Protein AF-M1G3X1-F1 (afdb_monomer)

InterPro domains:
  IPR052611 Plant receptor-like kinase with LysM domain-containing protein [PTHR45927] (2-168)
  IPR059143 NFP, second LysM domain [PF23457] (1-56)
  IPR059144 NFP, third LysM domain [PF23462] (71-117)

Secondary structure (DSSP, 8-state):
-EEEEEEEE--TT--HHHIIIIISTTSS-HHHHHHH-TTS-SS-PPTT-EEEEEEEE-PPPHHHHHTT--EEEEEEPPTT--HHHHHHHHT--HHHHHHHTTT--TT-TTSEEEEEESS-----PPP------SHHHHHHHHHHHHHHHHHHHHHHHHHHHHHHHHHHHHTT--

Nearest PDB structures (foldseek):
  7au7-assembly1_A  TM=9.487E-01  e=1.682E-21  Medicago truncatula
  7bax-assembly1_A  TM=9.097E-01  e=4.966E-14  Lotus japonicus
  5jce-assembly1_A  TM=8.285E-01  e=4.420E-06  Oryza sativa Japonica Group
  5jcd-assembly2_B  TM=7.886E-01  e=1.466E-06  Oryza sativa Japonica Group
  5jcd-assembly3_C  TM=8.138E-01  e=2.550E-05  Oryza sativa Japonica Group

Radius of gyration: 30.66 Å; Cα contacts (8 Å, |Δi|>4): 204; chains: 1; bounding box: 54×65×92 Å

pLDDT: mean 88.18, std 13.15, range [37.81, 97.56]

Foldseek 3Di:
DDWDFDKDFDDPQDFLQCCCCPVVVLLDHSVVQCVQCVPADRGDHDGRDIGTDTRDADADDPVLVVVLQGGWDWDQDAPPDDLVVVCVVFVADSVVQCVQQVVDDPPRHSHIGITGDNDGDPDPDDPPPDPPPDPVVVVVVVVVVVVVVVVVVVVVVVVVVVVVVVVVVVVVVD

Solvent-accessible surface area (backbone atoms only — not comparable to full-atom values): 10099 Å² total; per-residue (Å²): 127,49,64,50,96,39,76,46,64,37,50,93,91,47,28,39,56,57,41,16,56,65,79,46,57,26,54,36,46,44,67,56,36,42,68,65,34,72,92,55,55,60,69,69,57,62,70,64,44,77,42,52,46,63,41,61,44,53,79,58,49,75,71,40,43,76,73,49,28,67,41,43,46,72,42,56,37,50,91,87,64,45,65,69,60,54,20,61,76,52,69,27,52,56,68,58,30,34,62,71,43,74,69,63,66,92,83,28,61,66,32,63,44,51,45,44,17,64,57,85,70,89,72,88,67,77,76,84,68,71,80,78,70,71,55,71,62,50,55,53,53,52,51,52,55,55,52,52,54,53,52,52,53,53,52,52,50,50,52,50,50,53,48,54,52,52,51,54,52,55,69,70,76,112

Mean predicted aligned error: 12.81 Å

Sequence (174 aa):
HSFANITYSIKQGDNFFILSITSYQNLTNYLEFKNFNPNLSPTLLPLDTKVSVPLFCKCPSKNQLNKGIKYLITYVWQDNDNVTLVSSKFGASQVEMLAENNHNFTASTNRSVLIPVTSLPKLDQPSSNGRKSSSQNLALIIGISLGSAFFILVLTLSLVYVYCLKMKRLNRST

Structure (mmCIF, N/CA/C/O backbone):
data_AF-M1G3X1-F1
#
_entry.id   AF-M1G3X1-F1
#
loop_
_atom_site.group_PDB
_atom_site.id
_atom_site.type_symbol
_atom_site.label_atom_id
_atom_site.label_alt_id
_atom_site.label_comp_id
_atom_site.label_asym_id
_atom_site.label_entity_id
_atom_site.label_seq_id
_atom_site.pdbx_PDB_ins_code
_atom_site.Cartn_x
_atom_site.Cartn_y
_atom_site.Cartn_z
_atom_site.occupancy
_atom_site.B_iso_or_equiv
_atom_site.auth_seq_id
_atom_site.auth_comp_id
_atom_site.auth_asym_id
_atom_site.auth_atom_id
_atom_site.pdbx_PDB_model_num
ATOM 1 N N . HIS A 1 1 ? 1.642 11.946 -10.435 1.00 69.31 1 HIS A N 1
ATOM 2 C CA . HIS A 1 1 ? 1.011 10.850 -9.673 1.00 69.31 1 HIS A CA 1
ATOM 3 C C . HIS A 1 1 ? -0.493 11.001 -9.782 1.00 69.31 1 HIS A C 1
ATOM 5 O O . HIS A 1 1 ? -0.958 12.128 -9.904 1.00 69.31 1 HIS A O 1
ATOM 11 N N . SER A 1 2 ? -1.219 9.890 -9.797 1.00 87.75 2 SER A N 1
ATOM 12 C CA . SER A 1 2 ? -2.684 9.860 -9.821 1.00 87.75 2 SER A CA 1
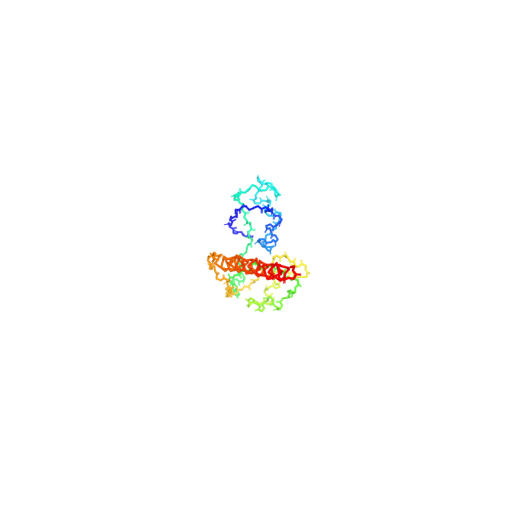ATOM 13 C C . SER A 1 2 ? -3.183 9.230 -8.521 1.00 87.75 2 SER A C 1
ATOM 15 O O . SER A 1 2 ? -2.391 8.667 -7.762 1.00 87.75 2 SER A O 1
ATOM 17 N N . PHE A 1 3 ? -4.478 9.328 -8.242 1.00 90.75 3 PHE A N 1
ATOM 18 C CA . PHE A 1 3 ? -5.089 8.682 -7.083 1.00 90.75 3 PHE A CA 1
ATOM 19 C C . PHE A 1 3 ? -6.444 8.079 -7.457 1.00 90.75 3 PHE A C 1
ATOM 21 O O . PHE A 1 3 ? -7.094 8.528 -8.402 1.00 90.75 3 PHE A O 1
ATOM 28 N N . ALA A 1 4 ? -6.862 7.055 -6.718 1.00 89.62 4 ALA A N 1
ATOM 29 C CA . ALA A 1 4 ? -8.194 6.478 -6.839 1.00 89.62 4 ALA A CA 1
ATOM 30 C C . ALA A 1 4 ? -9.203 7.263 -5.987 1.00 89.62 4 ALA A C 1
ATOM 32 O O . ALA A 1 4 ? -8.926 7.582 -4.832 1.00 89.62 4 ALA A O 1
ATOM 33 N N . ASN A 1 5 ? -10.386 7.542 -6.540 1.00 85.00 5 ASN A N 1
ATOM 34 C CA . ASN A 1 5 ? -11.482 8.161 -5.795 1.00 85.00 5 ASN A CA 1
ATOM 35 C C . ASN A 1 5 ? -12.236 7.089 -4.995 1.00 85.00 5 ASN A C 1
ATOM 37 O O . ASN A 1 5 ? -13.157 6.453 -5.507 1.00 85.00 5 ASN A O 1
ATOM 41 N N . ILE A 1 6 ? -11.792 6.850 -3.762 1.00 92.12 6 ILE A N 1
ATOM 42 C CA . ILE A 1 6 ? -12.377 5.864 -2.852 1.00 92.12 6 ILE A CA 1
ATOM 43 C C . ILE A 1 6 ? -12.997 6.607 -1.680 1.00 92.12 6 ILE A C 1
ATOM 45 O O . ILE A 1 6 ? -12.356 7.454 -1.066 1.00 92.12 6 ILE A O 1
ATOM 49 N N . THR A 1 7 ? -14.237 6.268 -1.342 1.00 95.44 7 THR A N 1
ATOM 50 C CA . THR A 1 7 ? -14.914 6.820 -0.167 1.00 95.44 7 THR A CA 1
ATOM 51 C C . THR A 1 7 ? -15.050 5.765 0.916 1.00 95.44 7 THR A C 1
ATOM 53 O O . THR A 1 7 ? -15.422 4.628 0.623 1.00 95.44 7 THR A O 1
ATOM 56 N N . TYR A 1 8 ? -14.834 6.158 2.164 1.00 96.50 8 TYR A N 1
ATOM 57 C CA . TYR A 1 8 ? -15.021 5.318 3.341 1.00 96.50 8 TYR A CA 1
ATOM 58 C C . TYR A 1 8 ? -16.011 5.973 4.302 1.00 96.50 8 TYR A C 1
ATOM 60 O O . TYR A 1 8 ? -16.020 7.193 4.436 1.00 96.50 8 TYR A O 1
ATOM 68 N N . SER A 1 9 ? -16.856 5.173 4.949 1.00 97.50 9 SER A N 1
ATOM 69 C CA . SER A 1 9 ? -17.829 5.657 5.932 1.00 97.50 9 SER A CA 1
ATOM 70 C C . SER A 1 9 ? -17.296 5.399 7.338 1.00 97.50 9 SER A C 1
ATOM 72 O O . SER A 1 9 ? -16.974 4.257 7.674 1.00 97.50 9 SER A O 1
ATOM 74 N N . ILE A 1 10 ? -17.152 6.474 8.113 1.00 97.19 10 ILE A N 1
ATOM 75 C CA . ILE A 1 10 ? -16.523 6.472 9.437 1.00 97.19 10 ILE A CA 1
ATOM 76 C C . ILE A 1 10 ? -17.274 5.581 10.422 1.00 97.19 10 ILE A C 1
ATOM 78 O O . ILE A 1 10 ? -18.493 5.673 10.567 1.00 97.19 10 ILE A O 1
ATOM 82 N N . LYS A 1 11 ? -16.516 4.762 11.152 1.00 96.75 11 LYS A N 1
ATOM 83 C CA . LYS A 1 11 ? -17.003 3.901 12.228 1.00 96.75 11 LYS A CA 1
ATOM 84 C C . LYS A 1 11 ? -16.518 4.396 13.583 1.00 96.75 11 LYS A C 1
ATOM 86 O O . LYS A 1 11 ? -15.637 5.245 13.703 1.00 96.75 11 LYS A O 1
ATOM 91 N N . GLN A 1 12 ? -17.105 3.835 14.633 1.00 95.31 12 GLN A N 1
ATOM 92 C CA . GLN A 1 12 ? -16.730 4.163 15.999 1.00 95.31 12 GLN A CA 1
ATOM 93 C C . GLN A 1 12 ? -15.258 3.823 16.260 1.00 95.31 12 GLN A C 1
ATOM 95 O O . GLN A 1 12 ? -14.827 2.698 16.026 1.00 95.31 12 GLN A O 1
ATOM 100 N N . GLY A 1 13 ? -14.514 4.802 16.779 1.00 92.56 13 GLY A N 1
ATOM 101 C CA . GLY A 1 13 ? -13.086 4.670 17.072 1.00 92.56 13 GLY A CA 1
ATOM 102 C C . GLY A 1 13 ? -12.162 4.999 15.897 1.00 92.56 13 GLY A C 1
ATOM 103 O O . GLY A 1 13 ? -10.947 5.034 16.092 1.00 92.56 13 GLY A O 1
ATOM 104 N N . ASP A 1 14 ? -12.702 5.289 14.710 1.00 96.81 14 ASP A N 1
ATOM 105 C CA . ASP A 1 14 ? -11.885 5.692 13.570 1.00 96.81 14 ASP A CA 1
ATOM 106 C C . ASP A 1 14 ? -11.298 7.096 13.769 1.00 96.81 14 ASP A C 1
ATOM 108 O O . ASP A 1 14 ? -11.949 8.035 14.226 1.00 96.81 14 ASP A O 1
ATOM 112 N N . ASN A 1 15 ? -10.046 7.245 13.350 1.00 96.50 15 ASN A N 1
ATOM 113 C CA . ASN A 1 15 ? -9.398 8.526 13.100 1.00 96.50 15 ASN A CA 1
ATOM 114 C C . ASN A 1 15 ? -8.450 8.371 11.905 1.00 96.50 15 ASN A C 1
ATOM 116 O O . ASN A 1 15 ? -8.117 7.250 11.513 1.00 96.50 15 ASN A O 1
ATOM 120 N N . PHE A 1 16 ? -7.993 9.476 11.315 1.00 96.62 16 PHE A N 1
ATOM 121 C CA . PHE A 1 16 ? -7.171 9.418 10.098 1.00 96.62 16 PHE A CA 1
ATOM 122 C C . PHE A 1 16 ? -5.860 8.648 10.280 1.00 96.62 16 PHE A C 1
ATOM 124 O O . PHE A 1 16 ? -5.404 7.990 9.346 1.00 96.62 16 PHE A O 1
ATOM 131 N N . PHE A 1 17 ? -5.273 8.673 11.478 1.00 96.19 17 PHE A N 1
ATOM 132 C CA . PHE A 1 17 ? -4.062 7.911 11.762 1.00 96.19 17 PHE A CA 1
ATOM 133 C C . PHE A 1 17 ? -4.348 6.404 11.771 1.00 96.19 17 PHE A C 1
ATOM 135 O O . PHE A 1 17 ? -3.743 5.668 10.991 1.00 96.19 17 PHE A O 1
ATOM 142 N N . ILE A 1 18 ? -5.329 5.958 12.565 1.00 96.00 18 ILE A N 1
ATOM 143 C CA . ILE A 1 18 ? -5.744 4.551 12.651 1.00 96.00 18 ILE A CA 1
ATOM 144 C C . ILE A 1 18 ? -6.165 4.036 11.277 1.00 96.00 18 ILE A C 1
ATOM 146 O O . ILE A 1 18 ? -5.695 2.978 10.859 1.00 96.00 18 ILE A O 1
ATOM 150 N N . LEU A 1 19 ? -6.991 4.786 10.545 1.00 96.44 19 LEU A N 1
ATOM 151 C CA . LEU A 1 19 ? -7.425 4.409 9.201 1.00 96.44 19 LEU A CA 1
ATOM 152 C C . LEU A 1 19 ? -6.235 4.196 8.264 1.00 96.44 19 LEU A C 1
ATOM 154 O O . LEU A 1 19 ? -6.189 3.182 7.568 1.00 96.44 19 LEU A O 1
ATOM 158 N N . SER A 1 20 ? -5.257 5.106 8.277 1.00 95.62 20 SER A N 1
ATOM 159 C CA . SER A 1 20 ? -4.089 5.016 7.399 1.00 95.62 20 SER A CA 1
ATOM 160 C C . SER A 1 20 ? -3.242 3.768 7.652 1.00 95.62 20 SER A C 1
ATOM 162 O O . SER A 1 20 ? -2.913 3.060 6.701 1.00 95.62 20 SER A O 1
ATOM 164 N N . ILE A 1 21 ? -2.957 3.448 8.918 1.00 95.62 21 ILE A N 1
ATOM 165 C CA . ILE A 1 21 ? -2.031 2.361 9.264 1.00 95.62 21 ILE A CA 1
ATOM 166 C C . ILE A 1 21 ? -2.719 0.994 9.342 1.00 95.62 21 ILE A C 1
ATOM 168 O O . ILE A 1 21 ? -2.107 -0.014 9.011 1.00 95.62 21 ILE A O 1
ATOM 172 N N . THR A 1 22 ? -3.986 0.935 9.772 1.00 94.12 22 THR A N 1
ATOM 173 C CA . THR A 1 22 ? -4.688 -0.340 10.012 1.00 94.12 22 THR A CA 1
ATOM 174 C C . THR A 1 22 ? -5.607 -0.713 8.857 1.00 94.12 22 THR A C 1
ATOM 176 O O . THR A 1 22 ? -5.458 -1.778 8.265 1.00 94.12 22 THR A O 1
ATOM 179 N N . SER A 1 23 ? -6.539 0.172 8.499 1.00 94.56 23 SER A N 1
ATOM 180 C CA . SER A 1 23 ? -7.576 -0.123 7.503 1.00 94.56 23 SER A CA 1
ATOM 181 C C . SER A 1 23 ? -7.016 -0.098 6.086 1.00 94.56 23 SER A C 1
ATOM 183 O O . SER A 1 23 ? -7.382 -0.930 5.260 1.00 94.56 23 SER A O 1
ATOM 185 N N . TYR A 1 24 ? -6.097 0.831 5.826 1.00 94.88 24 TYR A N 1
ATOM 186 C CA . TYR A 1 24 ? -5.433 0.991 4.535 1.00 94.88 24 TYR A CA 1
ATOM 187 C C . TYR A 1 24 ? -3.969 0.549 4.545 1.00 94.88 24 TYR A C 1
ATOM 189 O O . TYR A 1 24 ? -3.288 0.718 3.538 1.00 94.88 24 TYR A O 1
ATOM 197 N N . GLN A 1 25 ? -3.502 -0.054 5.644 1.00 94.94 25 GLN A N 1
ATOM 198 C CA . GLN A 1 25 ? -2.217 -0.760 5.728 1.00 94.94 25 GLN A CA 1
ATOM 199 C C . GLN A 1 25 ? -1.019 0.041 5.186 1.00 94.94 25 GLN A C 1
ATOM 201 O O . GLN A 1 25 ? -0.166 -0.514 4.505 1.00 94.94 25 GLN A O 1
ATOM 206 N N . ASN A 1 26 ? -0.959 1.348 5.459 1.00 95.69 26 ASN A N 1
ATOM 207 C CA . ASN A 1 26 ? 0.066 2.286 4.976 1.00 95.69 26 ASN A CA 1
ATOM 208 C C . ASN A 1 26 ? 0.096 2.534 3.448 1.00 95.69 26 ASN A C 1
ATOM 210 O O . ASN A 1 26 ? 1.061 3.097 2.932 1.00 95.69 26 ASN A O 1
ATOM 214 N N . LEU A 1 27 ? -0.959 2.184 2.699 1.00 94.38 27 LEU A N 1
ATOM 215 C CA . LEU A 1 27 ? -1.126 2.593 1.287 1.00 94.38 27 LEU A CA 1
ATOM 216 C C . LEU A 1 27 ? -1.449 4.088 1.127 1.00 94.38 27 LEU A C 1
ATOM 218 O O . LEU A 1 27 ? -1.426 4.634 0.023 1.00 94.38 27 LEU A O 1
ATOM 222 N N . THR A 1 28 ? -1.768 4.740 2.237 1.00 93.94 28 THR A N 1
ATOM 223 C CA . THR A 1 28 ? -1.943 6.180 2.381 1.00 93.94 28 THR A CA 1
ATOM 224 C C . THR A 1 28 ? -1.402 6.593 3.749 1.00 93.94 28 THR A C 1
ATOM 226 O O . THR A 1 28 ? -0.990 5.741 4.537 1.00 93.94 28 THR A O 1
ATOM 229 N N . ASN A 1 29 ? -1.388 7.886 4.057 1.00 94.31 29 ASN A N 1
ATOM 230 C CA . ASN A 1 29 ? -0.885 8.374 5.337 1.00 94.31 29 ASN A CA 1
ATOM 231 C C . ASN A 1 29 ? -1.802 9.440 5.948 1.00 94.31 29 ASN A C 1
ATOM 233 O O . ASN A 1 29 ? -2.685 9.995 5.293 1.00 94.31 29 ASN A O 1
ATOM 237 N N . TYR A 1 30 ? -1.571 9.725 7.229 1.00 94.94 30 TYR A N 1
ATOM 238 C CA . TYR A 1 30 ? -2.325 10.710 8.003 1.00 94.94 30 TYR A CA 1
ATOM 239 C C . TYR A 1 30 ? -2.389 12.097 7.341 1.00 94.94 30 TYR A C 1
ATOM 241 O O . TYR A 1 30 ? -3.441 12.740 7.348 1.00 94.94 30 TYR A O 1
ATOM 249 N N . LEU A 1 31 ? -1.275 12.568 6.770 1.00 95.56 31 LEU A N 1
ATOM 250 C CA . LEU A 1 31 ? -1.209 13.893 6.158 1.00 95.56 31 LEU A CA 1
ATOM 251 C C . LEU A 1 31 ? -2.073 13.957 4.896 1.00 95.56 31 LEU A C 1
ATOM 253 O O . LEU A 1 31 ? -2.814 14.920 4.719 1.00 95.56 31 LEU A O 1
ATOM 257 N N . GLU A 1 32 ? -2.040 12.912 4.072 1.00 94.94 32 GLU A N 1
ATOM 258 C CA . GLU A 1 32 ? -2.861 12.826 2.863 1.00 94.94 32 GLU A CA 1
ATOM 259 C C . GLU A 1 32 ? -4.350 12.760 3.198 1.00 94.94 32 GLU A C 1
ATOM 261 O O . GLU A 1 32 ? -5.144 13.498 2.620 1.00 94.94 32 GLU A O 1
ATOM 266 N N . PHE A 1 33 ? -4.738 11.979 4.208 1.00 95.06 33 PHE A N 1
ATOM 267 C CA . PHE A 1 33 ? -6.110 12.001 4.714 1.00 95.06 33 PHE A CA 1
ATOM 268 C C . PHE A 1 33 ? -6.564 13.406 5.122 1.00 95.06 33 PHE A C 1
ATOM 270 O O . PHE A 1 33 ? -7.662 13.823 4.752 1.00 95.06 33 PHE A O 1
ATOM 277 N N . LYS A 1 34 ? -5.718 14.150 5.846 1.00 95.81 34 LYS A N 1
ATOM 278 C CA . LYS A 1 34 ? -6.022 15.526 6.256 1.00 95.81 34 LYS A CA 1
ATOM 279 C C . LYS A 1 34 ? -6.173 16.455 5.049 1.00 95.81 34 LYS A C 1
ATOM 281 O O . LYS A 1 34 ? -7.112 17.242 5.000 1.00 95.81 34 LYS A O 1
ATOM 286 N N . ASN A 1 35 ? -5.278 16.343 4.071 1.00 95.56 35 ASN A N 1
ATOM 287 C CA . ASN A 1 35 ? -5.281 17.188 2.878 1.00 95.56 35 ASN A CA 1
ATOM 288 C C . ASN A 1 35 ? -6.506 16.934 1.989 1.00 95.56 35 ASN A C 1
ATOM 290 O O . ASN A 1 35 ? -7.077 17.877 1.449 1.00 95.56 35 ASN A O 1
ATOM 294 N N . PHE A 1 36 ? -6.931 15.675 1.863 1.00 95.19 36 PHE A N 1
ATOM 295 C CA . PHE A 1 36 ? -8.101 15.291 1.067 1.00 95.19 36 PHE A CA 1
ATOM 296 C C . PHE A 1 36 ? -9.436 15.510 1.789 1.00 95.19 36 PHE A C 1
ATOM 298 O O . PHE A 1 36 ? -10.487 15.468 1.152 1.00 95.19 36 PHE A O 1
ATOM 305 N N . ASN A 1 37 ? -9.411 15.768 3.098 1.00 95.94 37 ASN A N 1
ATOM 306 C CA . ASN A 1 37 ? -10.599 16.012 3.915 1.00 95.94 37 ASN A CA 1
ATOM 307 C C . ASN A 1 37 ? -10.412 17.259 4.805 1.00 95.94 37 ASN A C 1
ATOM 309 O O . ASN A 1 37 ? -10.509 17.158 6.030 1.00 95.94 37 ASN A O 1
ATOM 313 N N . PRO A 1 38 ? -10.159 18.446 4.219 1.00 96.31 38 PRO A N 1
ATOM 314 C CA . PRO A 1 38 ? -9.708 19.628 4.964 1.00 96.31 38 PRO A CA 1
ATOM 315 C C . PRO A 1 38 ? -10.747 20.180 5.951 1.00 96.31 38 PRO A C 1
ATOM 317 O O . PRO A 1 38 ? -10.391 20.889 6.886 1.00 96.31 38 PRO A O 1
ATOM 320 N N . ASN A 1 39 ? -12.024 19.844 5.758 1.00 95.62 39 ASN A N 1
ATOM 321 C CA . ASN A 1 39 ? -13.137 20.338 6.572 1.00 95.62 39 ASN A CA 1
ATOM 322 C C . ASN A 1 39 ? -13.487 19.415 7.752 1.00 95.62 39 ASN A C 1
ATOM 324 O O . ASN A 1 39 ? -14.454 19.679 8.462 1.00 95.62 39 ASN A O 1
ATOM 328 N N . LEU A 1 40 ? -12.753 18.315 7.942 1.00 95.06 40 LEU A N 1
ATOM 329 C CA . LEU A 1 40 ? -13.016 17.337 8.996 1.00 95.06 40 LEU A CA 1
ATOM 330 C C . LEU A 1 40 ? -11.908 17.353 10.048 1.00 95.06 40 LEU A C 1
ATOM 332 O O . LEU A 1 40 ? -10.728 17.510 9.736 1.00 95.06 40 LEU A O 1
ATOM 336 N N . SER A 1 41 ? -12.292 17.140 11.308 1.00 94.62 41 SER A N 1
ATOM 337 C CA . SER A 1 41 ? -11.325 16.939 12.386 1.00 94.62 41 SER A CA 1
ATOM 338 C C . SER A 1 41 ? -10.625 15.587 12.211 1.00 94.62 41 SER A C 1
ATOM 340 O O . SER A 1 41 ? -11.311 14.568 12.172 1.00 94.62 41 SER A O 1
ATOM 342 N N . PRO A 1 42 ? -9.281 15.521 12.167 1.00 93.12 42 PRO A N 1
ATOM 343 C CA . PRO A 1 42 ? -8.568 14.261 11.947 1.00 93.12 42 PRO A CA 1
ATOM 344 C C . PRO A 1 42 ? -8.754 13.204 13.041 1.00 93.12 42 PRO A C 1
ATOM 346 O O . PRO A 1 42 ? -8.470 12.029 12.802 1.00 93.12 42 PRO A O 1
ATOM 349 N N . THR A 1 43 ? -9.178 13.619 14.239 1.00 94.31 43 THR A N 1
ATOM 350 C CA . THR A 1 43 ? -9.300 12.775 15.439 1.00 94.31 43 THR A CA 1
ATOM 351 C C . THR A 1 43 ? -10.736 12.592 15.917 1.00 94.31 43 THR A C 1
ATOM 353 O O . THR A 1 43 ? -11.039 11.569 16.523 1.00 94.31 43 THR A O 1
ATOM 356 N N . LEU A 1 44 ? -11.617 13.561 15.654 1.00 92.56 44 LEU A N 1
ATOM 357 C CA . LEU A 1 44 ? -13.020 13.543 16.070 1.00 92.56 44 LEU A CA 1
ATOM 358 C C . LEU A 1 44 ? -13.910 13.482 14.833 1.00 92.56 44 LEU A C 1
ATOM 360 O O . LEU A 1 44 ? -14.424 14.497 14.362 1.00 92.56 44 LEU A O 1
ATOM 364 N N . LEU A 1 45 ? -14.056 12.275 14.293 1.00 94.38 45 LEU A N 1
ATOM 365 C CA . LEU A 1 45 ? -14.833 12.025 13.087 1.00 94.38 45 LEU A CA 1
ATOM 366 C C . LEU A 1 45 ? -16.258 11.581 13.464 1.00 94.38 45 LEU A C 1
ATOM 368 O O . LEU A 1 45 ? -16.406 10.590 14.183 1.00 94.38 45 LEU A O 1
ATOM 372 N N . PRO A 1 46 ? -17.316 12.277 13.002 1.00 93.56 46 PRO A N 1
ATOM 373 C CA . PRO A 1 46 ? -18.687 11.839 13.241 1.00 93.56 46 PRO A CA 1
ATOM 374 C C . PRO A 1 46 ? -18.972 10.516 12.524 1.00 93.56 46 PRO A C 1
ATOM 376 O O . PRO A 1 46 ? -18.506 10.306 11.400 1.00 93.56 46 PRO A O 1
ATOM 379 N N . LEU A 1 47 ? -19.776 9.654 13.149 1.00 95.75 47 LEU A N 1
ATOM 380 C CA . LEU A 1 47 ? -20.185 8.374 12.566 1.00 95.75 47 LEU A CA 1
ATOM 381 C C . LEU A 1 47 ? -20.859 8.561 11.204 1.00 95.75 47 LEU A C 1
ATOM 383 O O . LEU A 1 47 ? -21.485 9.587 10.942 1.00 95.75 47 LEU A O 1
ATOM 387 N N . ASP A 1 48 ? -20.684 7.566 10.338 1.00 94.75 48 ASP A N 1
ATOM 388 C CA . ASP A 1 48 ? -21.235 7.468 8.984 1.00 94.75 48 ASP A CA 1
ATOM 389 C C . ASP A 1 48 ? -20.790 8.561 7.995 1.00 94.75 48 ASP A C 1
ATOM 391 O O . ASP A 1 48 ? -21.048 8.453 6.789 1.00 94.75 48 ASP A O 1
ATOM 395 N N . THR A 1 49 ? -20.034 9.565 8.457 1.00 95.88 49 THR A N 1
ATOM 396 C CA . THR A 1 49 ? -19.414 10.590 7.610 1.00 95.88 49 THR A CA 1
ATOM 397 C C . THR A 1 49 ? -18.600 9.921 6.513 1.00 95.88 49 THR A C 1
ATOM 399 O O . THR A 1 49 ? -17.793 9.029 6.777 1.00 95.88 49 THR A O 1
ATOM 402 N N . LYS A 1 50 ? -18.799 10.349 5.264 1.00 96.56 50 LYS A N 1
ATOM 403 C CA . LYS A 1 50 ? -17.997 9.865 4.141 1.00 96.56 50 LYS A CA 1
ATOM 404 C C . LYS A 1 50 ? -16.712 10.669 4.043 1.00 96.56 50 LYS A C 1
ATOM 406 O O . LYS A 1 50 ? -16.758 11.884 3.872 1.00 96.56 50 LYS A O 1
ATOM 411 N N . VAL A 1 51 ? -15.584 9.977 4.104 1.00 96.38 51 VAL A N 1
ATOM 412 C CA . VAL A 1 51 ? -14.250 10.551 3.918 1.00 96.38 51 VAL A CA 1
ATOM 413 C C . VAL A 1 51 ? -13.648 10.047 2.617 1.00 96.38 51 VAL A C 1
ATOM 415 O O . VAL A 1 51 ? -13.855 8.895 2.228 1.00 96.38 51 VAL A O 1
ATOM 418 N N . SER A 1 52 ? -12.913 10.918 1.936 1.00 96.31 52 SER A N 1
ATOM 419 C CA . SER A 1 52 ? -12.118 10.558 0.769 1.00 96.31 52 SER A CA 1
ATOM 420 C C . SER A 1 52 ? -10.839 9.864 1.222 1.00 96.31 52 SER A C 1
ATOM 422 O O . SER A 1 52 ? -10.135 10.365 2.103 1.00 96.31 52 SER A O 1
ATOM 424 N N . VAL A 1 53 ? -10.544 8.710 0.632 1.00 96.25 53 VAL A N 1
ATOM 425 C CA . VAL A 1 53 ? -9.344 7.928 0.911 1.00 96.25 53 VAL A CA 1
ATOM 426 C C . VAL A 1 53 ? -8.404 8.007 -0.286 1.00 96.25 53 VAL A C 1
ATOM 428 O O . VAL A 1 53 ? -8.631 7.324 -1.290 1.00 96.25 53 VAL A O 1
ATOM 431 N N . PRO A 1 54 ? -7.333 8.809 -0.201 1.00 92.81 54 PRO A N 1
ATOM 432 C CA . PRO A 1 54 ? -6.400 8.946 -1.303 1.00 92.81 54 PRO A CA 1
ATOM 433 C C . PRO A 1 54 ? -5.482 7.724 -1.365 1.00 92.81 54 PRO A C 1
ATOM 435 O O . PRO A 1 54 ? -4.528 7.610 -0.594 1.00 92.81 5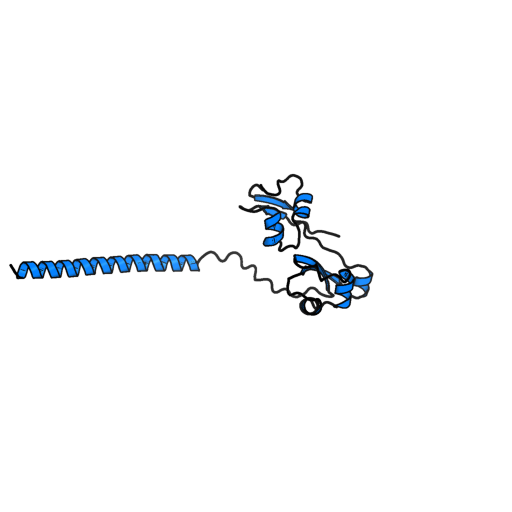4 PRO A O 1
ATOM 438 N N . LEU A 1 55 ? -5.769 6.806 -2.292 1.00 94.12 55 LEU A N 1
ATOM 439 C CA . LEU A 1 55 ? -4.851 5.727 -2.661 1.00 94.12 55 LEU A CA 1
ATOM 440 C C . LEU A 1 55 ? -4.080 6.125 -3.914 1.00 94.12 55 LEU A C 1
ATOM 442 O O . LEU A 1 55 ? -4.666 6.289 -4.987 1.00 94.12 55 LEU A O 1
ATOM 446 N N . PHE A 1 56 ? -2.767 6.287 -3.773 1.00 92.19 56 PHE A N 1
ATOM 447 C CA . PHE A 1 56 ? -1.912 6.785 -4.843 1.00 92.19 56 PHE A CA 1
ATOM 448 C C . PHE A 1 56 ? -1.473 5.678 -5.796 1.00 92.19 56 PHE A C 1
ATOM 450 O O . PHE A 1 56 ? -1.116 4.565 -5.402 1.00 92.19 56 PHE A O 1
ATOM 457 N N . CYS A 1 57 ? -1.455 6.023 -7.078 1.00 93.19 57 CYS A N 1
ATOM 458 C CA . CYS A 1 57 ? -1.006 5.162 -8.156 1.00 93.19 57 CYS A CA 1
ATOM 459 C C . CYS A 1 57 ? -0.210 5.961 -9.195 1.00 93.19 57 CYS A C 1
ATOM 461 O O . CYS A 1 57 ? -0.164 7.200 -9.205 1.00 93.19 57 CYS A O 1
ATOM 463 N N . LYS A 1 58 ? 0.464 5.235 -10.084 1.00 93.75 58 LYS A N 1
ATOM 464 C CA . LYS A 1 58 ? 1.243 5.812 -11.176 1.00 93.75 58 LYS A CA 1
ATOM 465 C C . LYS A 1 58 ? 1.045 4.976 -12.434 1.00 93.75 58 LYS A C 1
ATOM 467 O O . LYS A 1 58 ? 0.974 3.753 -12.367 1.00 93.75 58 LYS A O 1
ATOM 472 N N . CYS A 1 59 ? 0.969 5.646 -13.577 1.00 93.94 59 CYS A N 1
ATOM 473 C CA . CYS A 1 59 ? 0.968 4.983 -14.874 1.00 93.94 59 CYS A CA 1
ATOM 474 C C . CYS A 1 59 ? 2.415 4.712 -15.322 1.00 93.94 59 CYS A C 1
ATOM 476 O O . CYS A 1 59 ? 3.280 5.560 -15.071 1.00 93.94 59 CYS A O 1
ATOM 478 N N . PRO A 1 60 ? 2.689 3.589 -16.010 1.00 95.81 60 PRO A N 1
ATOM 479 C CA . PRO A 1 60 ? 3.996 3.355 -16.611 1.00 95.81 60 PRO A CA 1
ATOM 480 C C . PRO A 1 60 ? 4.391 4.488 -17.563 1.00 95.81 60 PRO A C 1
ATOM 482 O O . PRO A 1 60 ? 3.568 5.023 -18.309 1.00 95.81 60 PRO A O 1
ATOM 485 N N . SER A 1 61 ? 5.672 4.842 -17.561 1.00 95.56 61 SER A N 1
ATOM 486 C CA . SER A 1 61 ? 6.246 5.763 -18.542 1.00 95.56 61 SER A CA 1
ATOM 487 C C . SER A 1 61 ? 6.285 5.138 -19.941 1.00 95.56 61 SER A C 1
ATOM 489 O O . SER A 1 61 ? 6.270 3.917 -20.099 1.00 95.56 61 SER A O 1
ATOM 491 N N . LYS A 1 62 ? 6.432 5.966 -20.982 1.00 97.06 62 LYS A N 1
ATOM 492 C CA . LYS A 1 62 ? 6.587 5.482 -22.366 1.00 97.06 62 LYS A CA 1
ATOM 493 C C . LYS A 1 62 ? 7.748 4.487 -22.514 1.00 97.06 62 LYS A C 1
ATOM 495 O O . LYS A 1 62 ? 7.615 3.492 -23.216 1.00 97.06 62 LYS A O 1
ATOM 500 N N . ASN A 1 63 ? 8.862 4.722 -21.818 1.00 96.12 63 ASN A N 1
ATOM 501 C CA . ASN A 1 63 ? 10.007 3.811 -21.830 1.00 96.12 63 ASN A CA 1
ATOM 502 C C . ASN A 1 63 ? 9.666 2.445 -21.208 1.00 96.12 63 ASN A C 1
ATOM 504 O O . ASN A 1 63 ? 10.028 1.407 -21.749 1.00 96.12 63 ASN A O 1
ATOM 508 N N . GLN A 1 64 ? 8.924 2.437 -20.100 1.00 96.69 64 GLN A N 1
ATOM 509 C CA . GLN A 1 64 ? 8.469 1.203 -19.455 1.00 96.69 64 GLN A CA 1
ATOM 510 C C . GLN A 1 64 ? 7.487 0.425 -20.336 1.00 96.69 64 GLN A C 1
ATOM 512 O O . GLN A 1 64 ? 7.634 -0.787 -20.481 1.00 96.69 64 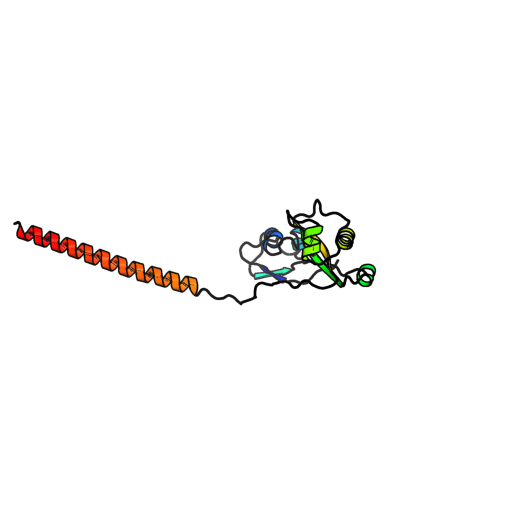GLN A O 1
ATOM 517 N N . LEU A 1 65 ? 6.554 1.121 -20.992 1.00 97.56 65 LEU A N 1
ATOM 518 C CA . LEU A 1 65 ? 5.635 0.508 -21.955 1.00 97.56 65 LEU A CA 1
ATOM 519 C C . LEU A 1 65 ? 6.392 -0.155 -23.114 1.00 97.56 65 LEU A C 1
ATOM 521 O O . LEU A 1 65 ? 6.072 -1.284 -23.479 1.00 97.56 65 LEU A O 1
ATOM 525 N N . ASN A 1 66 ? 7.439 0.492 -23.640 1.00 97.12 66 ASN A N 1
ATOM 526 C CA . ASN A 1 66 ? 8.291 -0.081 -24.690 1.00 97.12 66 ASN A CA 1
ATOM 527 C C . ASN A 1 66 ? 9.037 -1.346 -24.229 1.00 97.12 66 ASN A C 1
ATOM 529 O O . ASN A 1 66 ? 9.299 -2.230 -25.038 1.00 97.12 66 ASN A O 1
ATOM 533 N N . LYS A 1 67 ? 9.347 -1.456 -22.931 1.00 95.88 67 LYS A N 1
ATOM 534 C CA . LYS A 1 67 ? 9.911 -2.664 -22.305 1.00 95.88 67 LYS A CA 1
ATOM 535 C C . LYS A 1 67 ? 8.851 -3.714 -21.936 1.00 95.88 67 LYS A C 1
ATOM 537 O O . LYS A 1 67 ? 9.176 -4.726 -21.323 1.00 95.88 67 LYS A O 1
ATOM 542 N N . GLY A 1 68 ? 7.581 -3.479 -22.267 1.00 96.44 68 GLY A N 1
ATOM 543 C CA . GLY A 1 68 ? 6.473 -4.387 -21.979 1.00 96.44 68 GLY A CA 1
ATOM 544 C C . GLY A 1 68 ? 5.919 -4.307 -20.552 1.00 96.44 68 GLY A C 1
ATOM 545 O O . GLY A 1 68 ? 5.035 -5.094 -20.215 1.00 96.44 68 GLY A O 1
ATOM 546 N N . ILE A 1 69 ? 6.383 -3.370 -19.717 1.00 97.56 69 ILE A N 1
ATOM 547 C CA . ILE A 1 69 ? 5.800 -3.107 -18.392 1.00 97.56 69 ILE A CA 1
ATOM 548 C C . ILE A 1 69 ? 4.467 -2.395 -18.601 1.00 97.56 69 ILE A C 1
ATOM 550 O O . ILE A 1 69 ? 4.427 -1.274 -19.105 1.00 97.56 69 ILE A O 1
ATOM 554 N N . LYS A 1 70 ? 3.376 -3.039 -18.192 1.00 96.75 70 LYS A N 1
ATOM 555 C CA . LYS A 1 70 ? 2.008 -2.545 -18.414 1.00 96.75 70 LYS A CA 1
ATOM 556 C C . LYS A 1 70 ? 1.381 -1.951 -17.161 1.00 96.75 70 LYS A C 1
ATOM 558 O O . LYS A 1 70 ? 0.453 -1.155 -17.274 1.00 96.75 70 LYS A O 1
ATOM 563 N N . TYR A 1 71 ? 1.882 -2.316 -15.983 1.00 96.19 71 TYR A N 1
ATOM 564 C CA . TYR A 1 71 ? 1.307 -1.905 -14.706 1.00 96.19 71 TYR A CA 1
ATOM 565 C C . TYR A 1 71 ? 2.403 -1.572 -13.695 1.00 96.19 71 TYR A C 1
ATOM 567 O O . TYR A 1 71 ? 3.472 -2.182 -13.704 1.00 96.19 71 TYR A O 1
ATOM 575 N N . LEU A 1 72 ? 2.108 -0.624 -12.805 1.00 96.12 72 LEU A N 1
ATOM 576 C CA . LEU A 1 72 ? 2.895 -0.336 -11.609 1.00 96.12 72 LEU A CA 1
ATOM 577 C C . LEU A 1 72 ? 2.014 -0.624 -10.392 1.00 96.12 72 LEU A C 1
ATOM 579 O O . LEU A 1 72 ? 1.004 0.048 -10.185 1.00 96.12 72 LEU A O 1
ATOM 583 N N . ILE A 1 73 ? 2.371 -1.639 -9.609 1.00 95.12 73 ILE A N 1
ATOM 584 C CA . ILE A 1 73 ? 1.632 -2.008 -8.398 1.00 95.12 73 ILE A CA 1
ATOM 585 C C . ILE A 1 73 ? 2.176 -1.196 -7.227 1.00 95.12 73 ILE A C 1
ATOM 587 O O . ILE A 1 73 ? 3.366 -1.271 -6.932 1.00 95.12 73 ILE A O 1
ATOM 591 N N . THR A 1 74 ? 1.310 -0.455 -6.539 1.00 94.44 74 THR A N 1
ATOM 592 C CA . THR A 1 74 ? 1.648 0.174 -5.257 1.00 94.44 74 THR A CA 1
ATOM 593 C C . THR A 1 74 ? 1.695 -0.906 -4.177 1.00 94.44 74 THR A C 1
ATOM 595 O O . THR A 1 74 ? 0.676 -1.519 -3.865 1.00 94.44 74 THR A O 1
ATOM 598 N N . TYR A 1 75 ? 2.875 -1.153 -3.617 1.00 94.19 75 TYR A N 1
ATOM 599 C CA . TYR A 1 75 ? 3.117 -2.184 -2.612 1.00 94.19 75 TYR A CA 1
ATOM 600 C C . TYR A 1 75 ? 3.744 -1.569 -1.364 1.00 94.19 75 TYR A C 1
ATOM 602 O O . TYR A 1 75 ? 4.702 -0.814 -1.474 1.00 94.19 75 TYR A O 1
ATOM 610 N N . VAL A 1 76 ? 3.226 -1.886 -0.180 1.00 94.62 76 VAL A N 1
ATOM 611 C CA . VAL A 1 76 ? 3.807 -1.421 1.086 1.00 94.62 76 VAL A CA 1
ATOM 612 C C . VAL A 1 76 ? 4.907 -2.382 1.506 1.00 94.62 76 VAL A C 1
ATOM 614 O O . VAL A 1 76 ? 4.636 -3.554 1.763 1.00 94.62 76 VAL A O 1
ATOM 617 N N . TRP A 1 77 ? 6.134 -1.877 1.582 1.00 94.56 77 TRP A N 1
ATOM 618 C CA . TRP A 1 77 ? 7.305 -2.664 1.955 1.00 94.56 77 TRP A CA 1
ATOM 619 C C . TRP A 1 77 ? 7.233 -3.124 3.417 1.00 94.56 77 TRP A C 1
ATOM 621 O O . TRP A 1 77 ? 6.935 -2.325 4.307 1.00 94.56 77 TRP A O 1
ATOM 631 N N . GLN A 1 78 ? 7.519 -4.399 3.660 1.00 93.38 78 GLN A N 1
ATOM 632 C CA . GLN A 1 78 ? 7.481 -5.046 4.974 1.00 93.38 78 GLN A CA 1
ATOM 633 C C . GLN A 1 78 ? 8.891 -5.219 5.561 1.00 93.38 78 GLN A C 1
ATOM 635 O O . GLN A 1 78 ? 9.883 -5.178 4.837 1.00 93.38 78 GLN A O 1
ATOM 640 N N . ASP A 1 79 ? 8.988 -5.468 6.870 1.00 90.62 79 ASP A N 1
ATOM 641 C CA . ASP A 1 79 ? 10.274 -5.569 7.589 1.00 90.62 79 ASP A CA 1
ATOM 642 C C . ASP A 1 79 ? 11.229 -6.637 7.036 1.00 90.62 79 ASP A C 1
ATOM 644 O O . ASP A 1 79 ? 12.441 -6.445 7.025 1.00 90.62 79 ASP A O 1
ATOM 648 N N . ASN A 1 80 ? 10.686 -7.755 6.551 1.00 90.44 80 ASN A N 1
ATOM 649 C CA . ASN A 1 80 ? 11.468 -8.881 6.029 1.00 90.44 80 ASN A CA 1
ATOM 650 C C . ASN A 1 80 ? 11.559 -8.890 4.496 1.00 90.44 80 ASN A C 1
ATOM 652 O O . ASN A 1 80 ? 12.015 -9.875 3.906 1.00 90.44 80 ASN A O 1
ATOM 656 N N . ASP A 1 81 ? 11.101 -7.825 3.836 1.00 93.44 81 ASP A N 1
ATOM 657 C CA . ASP A 1 81 ? 11.162 -7.739 2.386 1.00 93.44 81 ASP A CA 1
ATOM 658 C C . ASP A 1 81 ? 12.587 -7.456 1.909 1.00 93.44 81 ASP A C 1
ATOM 660 O O . ASP A 1 81 ? 13.337 -6.652 2.463 1.00 93.44 81 ASP A O 1
ATOM 664 N N . ASN A 1 82 ? 12.941 -8.088 0.795 1.00 93.44 82 ASN A N 1
ATOM 665 C CA . ASN A 1 82 ? 14.090 -7.705 -0.005 1.00 93.44 82 ASN A CA 1
ATOM 666 C C . ASN A 1 82 ? 13.719 -7.726 -1.490 1.00 93.44 82 ASN A C 1
ATOM 668 O O . ASN A 1 82 ? 12.710 -8.308 -1.901 1.00 93.44 82 ASN A O 1
ATOM 672 N N . VAL A 1 83 ? 14.559 -7.088 -2.303 1.00 93.88 83 VAL A N 1
ATOM 673 C CA . VAL A 1 83 ? 14.345 -6.927 -3.747 1.00 93.88 83 VAL A CA 1
ATOM 674 C C . VAL A 1 83 ? 14.127 -8.277 -4.439 1.00 93.88 83 VAL A C 1
ATOM 676 O O . VAL A 1 83 ? 13.225 -8.408 -5.266 1.00 93.88 83 VAL A O 1
ATOM 679 N N . THR A 1 84 ? 14.885 -9.309 -4.074 1.00 95.00 84 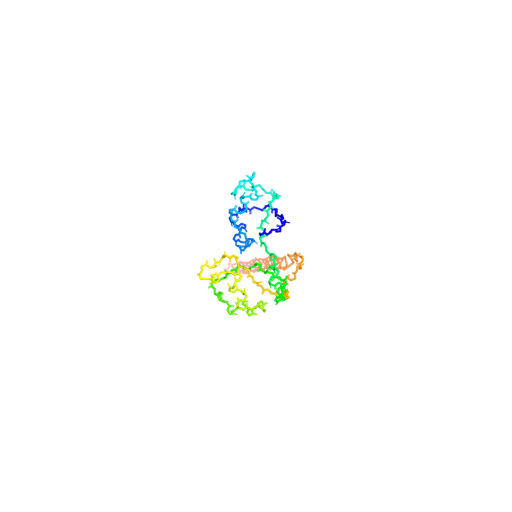THR A N 1
ATOM 680 C CA . THR A 1 84 ? 14.766 -10.651 -4.660 1.00 95.00 84 THR A CA 1
ATOM 681 C C . THR A 1 84 ? 13.429 -11.311 -4.324 1.00 95.00 84 THR A C 1
ATOM 683 O O . THR A 1 84 ? 12.744 -11.797 -5.222 1.00 95.00 84 THR A O 1
ATOM 686 N N . LEU A 1 85 ? 13.019 -11.294 -3.054 1.00 94.50 85 LEU A N 1
ATOM 687 C CA . LEU A 1 85 ? 11.770 -11.910 -2.599 1.00 94.50 85 LEU A CA 1
ATOM 688 C C . LEU A 1 85 ? 10.548 -11.220 -3.209 1.00 94.50 85 LEU A C 1
ATOM 690 O O . LEU A 1 85 ? 9.667 -11.883 -3.757 1.00 94.50 85 LEU A O 1
ATOM 694 N N . VAL A 1 86 ? 10.509 -9.886 -3.164 1.00 94.25 86 VAL A N 1
ATOM 695 C CA . VAL A 1 86 ? 9.372 -9.106 -3.672 1.00 94.25 86 VAL A CA 1
ATOM 696 C C . VAL A 1 86 ? 9.278 -9.206 -5.195 1.00 94.25 86 VAL A C 1
ATOM 698 O O . VAL A 1 86 ? 8.194 -9.433 -5.730 1.00 94.25 86 VAL A O 1
ATOM 701 N N . SER A 1 87 ? 10.403 -9.105 -5.910 1.00 94.31 87 SER A N 1
ATOM 702 C CA . SER A 1 87 ? 10.399 -9.261 -7.370 1.00 94.31 87 SER A CA 1
ATOM 703 C C . SER A 1 87 ? 9.915 -10.647 -7.796 1.00 94.31 87 SER A C 1
ATOM 705 O O . SER A 1 87 ? 9.069 -10.743 -8.682 1.00 94.31 87 SER A O 1
ATOM 707 N N . SER A 1 88 ? 10.362 -11.709 -7.118 1.00 94.44 88 SER A N 1
ATOM 708 C CA . SER A 1 88 ? 9.897 -13.074 -7.370 1.00 94.44 88 SER A CA 1
ATOM 709 C C . SER A 1 88 ? 8.397 -13.226 -7.103 1.00 94.44 88 SER A C 1
ATOM 711 O O . SER A 1 88 ? 7.681 -13.747 -7.957 1.00 94.44 88 SER A O 1
ATOM 713 N N . LYS A 1 89 ? 7.899 -12.688 -5.980 1.00 92.56 89 LYS A N 1
ATOM 714 C CA . LYS A 1 89 ? 6.473 -12.707 -5.608 1.00 92.56 89 LYS A CA 1
ATOM 715 C C . LYS A 1 89 ? 5.567 -12.102 -6.683 1.00 92.56 89 LYS A C 1
ATOM 717 O O . LYS A 1 89 ? 4.473 -12.608 -6.916 1.00 92.56 89 LYS A O 1
ATOM 722 N N . PHE A 1 90 ? 6.008 -11.023 -7.327 1.00 94.06 90 PHE A N 1
ATOM 723 C CA . PHE A 1 90 ? 5.223 -10.315 -8.343 1.00 94.06 90 PHE A CA 1
ATOM 724 C C . PHE A 1 90 ? 5.588 -10.682 -9.789 1.00 94.06 90 PHE A C 1
ATOM 726 O O . PHE A 1 90 ? 4.957 -10.171 -10.713 1.00 94.06 90 PHE A O 1
ATOM 733 N N . GLY A 1 91 ? 6.594 -11.536 -10.006 1.00 94.19 91 GLY A N 1
ATOM 734 C CA . GLY A 1 91 ? 7.144 -11.790 -11.341 1.00 94.19 91 GLY A CA 1
ATOM 735 C C . GLY A 1 91 ? 7.747 -10.5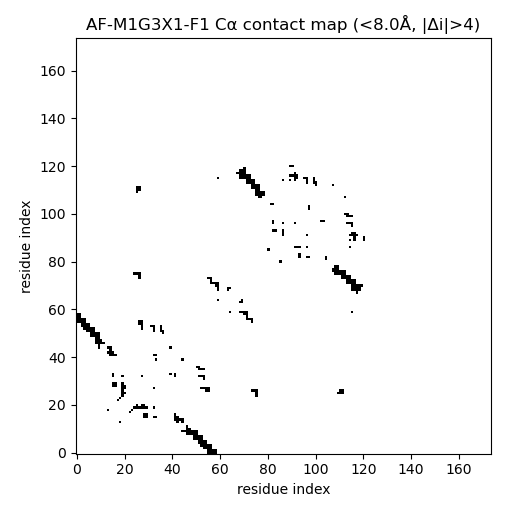37 -11.991 1.00 94.19 91 GLY A C 1
ATOM 736 O O . GLY A 1 91 ? 7.696 -10.382 -13.210 1.00 94.19 91 GLY A O 1
ATOM 737 N N . ALA A 1 92 ? 8.268 -9.612 -11.182 1.00 95.31 92 ALA A N 1
ATOM 738 C CA . ALA A 1 92 ? 8.857 -8.356 -11.631 1.00 95.31 92 ALA A CA 1
ATOM 739 C C . ALA A 1 92 ? 10.364 -8.500 -11.901 1.00 95.31 92 ALA A C 1
ATOM 741 O O . ALA A 1 92 ? 11.048 -9.336 -11.312 1.00 95.31 92 ALA A O 1
ATOM 742 N N . SER A 1 93 ? 10.912 -7.632 -12.753 1.00 95.88 93 SER A N 1
ATOM 743 C CA . SER A 1 93 ? 12.365 -7.517 -12.928 1.00 95.88 93 SER A CA 1
ATOM 744 C C . SER A 1 93 ? 12.979 -6.737 -11.764 1.00 95.88 93 SER A C 1
ATOM 746 O O . SER A 1 93 ? 12.566 -5.610 -11.490 1.00 95.88 93 SER A O 1
ATOM 748 N N . GLN A 1 94 ? 14.006 -7.296 -11.115 1.00 95.56 94 GLN A N 1
ATOM 749 C CA . GLN A 1 94 ? 14.742 -6.609 -10.045 1.00 95.56 94 GLN A CA 1
ATOM 750 C C . GLN A 1 94 ? 15.353 -5.289 -10.523 1.00 95.56 94 GLN A C 1
ATOM 752 O O . GLN A 1 94 ? 15.277 -4.288 -9.819 1.00 95.56 94 GLN A O 1
ATOM 757 N N . VAL A 1 95 ? 15.913 -5.271 -11.737 1.00 94.62 95 VAL A N 1
ATOM 758 C CA . VAL A 1 95 ? 16.551 -4.080 -12.318 1.00 94.62 95 VAL A CA 1
ATOM 759 C C . VAL A 1 95 ? 15.530 -2.966 -12.532 1.00 94.62 95 VAL A C 1
ATOM 761 O O . VAL A 1 95 ? 15.767 -1.828 -12.138 1.00 94.62 95 VAL A O 1
ATOM 764 N N . GLU A 1 96 ? 14.369 -3.291 -13.104 1.00 94.69 96 GLU A N 1
ATOM 765 C CA . GLU A 1 96 ? 13.310 -2.301 -13.336 1.00 94.69 96 GLU A CA 1
ATOM 766 C C . GLU A 1 96 ? 12.691 -1.825 -12.015 1.00 94.69 96 GLU A C 1
ATOM 768 O O . GLU A 1 96 ? 12.374 -0.648 -11.873 1.00 94.69 96 GLU A O 1
ATOM 773 N N . MET A 1 97 ? 12.559 -2.715 -11.026 1.00 94.19 97 MET A N 1
ATOM 774 C CA . MET A 1 97 ? 12.062 -2.367 -9.694 1.00 94.19 97 MET A CA 1
ATOM 775 C C . MET A 1 97 ? 13.022 -1.431 -8.948 1.00 94.19 97 MET A C 1
ATOM 777 O O . MET A 1 97 ? 12.576 -0.464 -8.332 1.00 94.19 97 MET A O 1
ATOM 781 N N . LEU A 1 98 ? 14.332 -1.677 -9.033 1.00 93.75 98 LEU A N 1
ATOM 782 C CA . LEU A 1 98 ? 15.359 -0.777 -8.507 1.00 93.75 98 LEU A CA 1
ATOM 783 C C . LEU A 1 98 ? 15.312 0.589 -9.202 1.00 93.75 98 LEU A C 1
ATOM 785 O O . LEU A 1 98 ? 15.294 1.611 -8.519 1.00 93.75 98 LEU A O 1
ATOM 789 N N . ALA A 1 99 ? 15.229 0.607 -10.534 1.00 93.31 99 ALA A N 1
ATOM 790 C CA . ALA A 1 99 ? 15.178 1.841 -11.313 1.00 93.31 99 ALA A CA 1
ATOM 791 C C . ALA A 1 99 ? 13.925 2.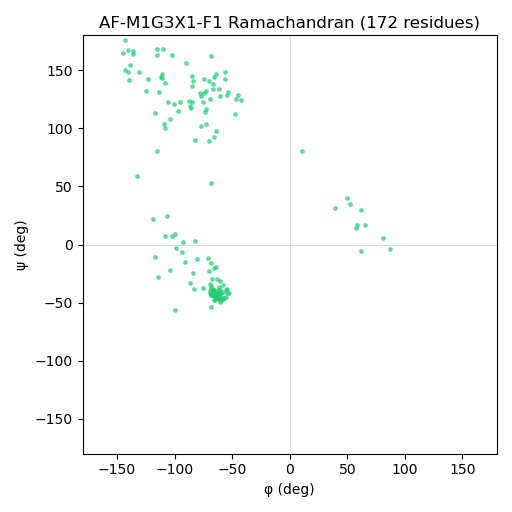686 -11.012 1.00 93.31 99 ALA A C 1
ATOM 793 O O . ALA A 1 99 ? 14.032 3.900 -10.859 1.00 93.31 99 ALA A O 1
ATOM 794 N N . GLU A 1 100 ? 12.746 2.066 -10.880 1.00 93.81 100 GLU A N 1
ATOM 795 C CA . GLU A 1 100 ? 11.492 2.786 -10.596 1.00 93.81 100 GLU A CA 1
ATOM 796 C C . GLU A 1 100 ? 11.469 3.409 -9.190 1.00 93.81 100 GLU A C 1
ATOM 798 O O . GLU A 1 100 ? 10.843 4.449 -8.988 1.00 93.81 100 GLU A O 1
ATOM 803 N N . ASN A 1 101 ? 12.168 2.805 -8.223 1.00 92.44 101 ASN A N 1
ATOM 804 C CA . ASN A 1 101 ? 12.181 3.242 -6.822 1.00 92.44 101 ASN A CA 1
ATOM 805 C C . ASN A 1 101 ? 13.500 3.918 -6.412 1.00 92.44 101 ASN A C 1
ATOM 807 O O . ASN A 1 101 ? 13.856 3.921 -5.233 1.00 92.44 101 ASN A O 1
ATOM 811 N N . ASN A 1 102 ? 14.240 4.487 -7.371 1.00 88.06 102 ASN A N 1
ATOM 812 C CA . ASN A 1 102 ? 15.494 5.215 -7.131 1.00 88.06 102 ASN A CA 1
ATOM 813 C C . ASN A 1 102 ? 16.523 4.423 -6.299 1.00 88.06 102 ASN A C 1
ATOM 815 O O . ASN A 1 102 ? 17.239 4.997 -5.480 1.00 88.06 102 ASN A O 1
ATOM 819 N N . HIS A 1 103 ? 16.573 3.100 -6.474 1.00 80.00 103 HIS A N 1
ATOM 820 C CA . HIS A 1 103 ? 17.461 2.175 -5.760 1.00 80.00 103 HIS A CA 1
ATOM 821 C C . HIS A 1 103 ? 17.339 2.187 -4.222 1.00 80.00 103 HIS A C 1
ATOM 823 O O . HIS A 1 103 ? 18.195 1.620 -3.543 1.00 80.00 103 HIS A O 1
ATOM 829 N N . ASN A 1 104 ? 16.291 2.789 -3.649 1.00 76.88 104 ASN A N 1
ATOM 830 C CA . ASN A 1 104 ? 16.176 2.970 -2.204 1.00 76.88 104 ASN A CA 1
ATOM 831 C C . ASN A 1 104 ? 15.098 2.061 -1.596 1.00 76.88 104 ASN A C 1
ATOM 833 O O . ASN A 1 10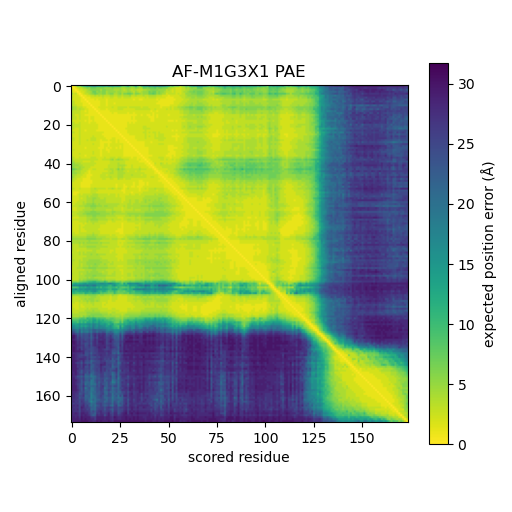4 ? 13.906 2.361 -1.639 1.00 76.88 104 ASN A O 1
ATOM 837 N N . PHE A 1 105 ? 15.544 0.954 -0.999 1.00 79.38 105 PHE A N 1
ATOM 838 C CA . PHE A 1 105 ? 14.694 0.033 -0.233 1.00 79.38 105 PHE A CA 1
ATOM 839 C C . PHE A 1 105 ? 15.080 -0.062 1.248 1.00 79.38 105 PHE A C 1
ATOM 841 O O . PHE A 1 105 ? 14.327 -0.613 2.044 1.00 79.38 105 PHE A O 1
ATOM 848 N N . THR A 1 106 ? 16.227 0.497 1.643 1.00 68.44 106 THR A N 1
ATOM 849 C CA . THR A 1 106 ? 16.790 0.383 2.999 1.00 68.44 106 THR A CA 1
ATOM 850 C C . THR A 1 106 ? 15.995 1.147 4.058 1.00 68.44 106 THR A C 1
ATOM 852 O O . THR A 1 106 ? 16.056 0.791 5.229 1.00 68.44 106 THR A O 1
ATOM 855 N N . ALA A 1 107 ? 15.226 2.165 3.661 1.00 70.00 107 ALA A N 1
ATOM 856 C CA . ALA A 1 107 ? 14.363 2.953 4.548 1.00 70.00 107 ALA A CA 1
ATOM 857 C C . ALA A 1 107 ? 12.870 2.858 4.170 1.00 70.00 107 ALA A C 1
ATOM 859 O O . ALA A 1 107 ? 12.083 3.754 4.491 1.00 70.00 107 ALA A O 1
ATOM 860 N N . SER A 1 108 ? 12.484 1.800 3.451 1.00 80.31 108 SER A N 1
ATOM 861 C CA . SER A 1 108 ? 11.156 1.702 2.839 1.00 80.31 108 SER A CA 1
ATOM 862 C C . SER A 1 108 ? 10.121 0.986 3.696 1.00 80.31 108 SER A C 1
ATOM 864 O O . SER A 1 108 ? 8.956 1.022 3.326 1.00 80.31 108 SER A O 1
ATOM 866 N N . THR A 1 109 ? 10.484 0.397 4.841 1.00 88.81 109 THR A N 1
ATOM 867 C CA . THR A 1 109 ? 9.529 -0.231 5.772 1.00 88.81 109 THR A CA 1
ATOM 868 C C . THR A 1 109 ? 8.298 0.649 6.009 1.00 88.81 109 THR A C 1
ATOM 870 O O . THR A 1 109 ? 8.422 1.829 6.345 1.00 88.81 109 THR A O 1
ATOM 873 N N . ASN A 1 110 ? 7.106 0.065 5.849 1.00 90.00 110 ASN A N 1
ATOM 874 C CA . ASN A 1 110 ? 5.805 0.736 5.953 1.00 90.00 110 ASN A CA 1
ATOM 875 C C . ASN A 1 110 ? 5.607 1.909 4.977 1.00 90.00 110 ASN A C 1
ATOM 877 O O . ASN A 1 110 ? 4.702 2.723 5.156 1.00 90.00 110 ASN A O 1
ATOM 881 N N . ARG A 1 111 ? 6.422 2.003 3.924 1.00 90.94 111 ARG A N 1
ATOM 882 C CA . ARG A 1 111 ? 6.258 2.953 2.824 1.00 90.94 111 ARG A CA 1
ATOM 883 C C . ARG A 1 111 ? 5.880 2.213 1.554 1.00 90.94 111 ARG A C 1
ATOM 885 O O . ARG A 1 111 ? 6.313 1.089 1.298 1.00 90.94 111 ARG A O 1
ATOM 892 N N . SER A 1 112 ? 5.070 2.874 0.740 1.00 92.12 112 SER A N 1
ATOM 893 C CA . SER A 1 112 ? 4.694 2.367 -0.570 1.00 92.12 112 SER A CA 1
ATOM 894 C C . SER A 1 112 ? 5.845 2.497 -1.569 1.00 92.12 112 SER A C 1
ATOM 896 O O . SER A 1 112 ? 6.387 3.588 -1.752 1.00 92.12 112 SER A O 1
ATOM 898 N N . VAL A 1 113 ? 6.137 1.413 -2.273 1.00 94.06 113 VAL A N 1
ATOM 899 C CA . VAL A 1 113 ? 7.012 1.335 -3.444 1.00 94.06 113 VAL A CA 1
ATOM 900 C C . VAL A 1 113 ? 6.193 0.932 -4.672 1.00 94.06 113 VAL A C 1
ATOM 902 O O . VAL A 1 113 ? 5.072 0.433 -4.553 1.00 94.06 113 VAL A O 1
ATOM 905 N N . LEU A 1 114 ? 6.740 1.147 -5.864 1.00 94.94 114 LEU A N 1
ATOM 906 C CA . LEU A 1 114 ? 6.100 0.798 -7.129 1.00 94.94 114 LEU A CA 1
ATOM 907 C C . LEU A 1 114 ? 6.754 -0.442 -7.736 1.00 94.94 114 LEU A C 1
ATOM 909 O O . LEU A 1 114 ? 7.950 -0.454 -8.007 1.00 94.94 114 LEU A O 1
ATOM 913 N N . ILE A 1 115 ? 5.966 -1.481 -7.987 1.00 96.00 115 ILE A N 1
ATOM 914 C CA . ILE A 1 115 ? 6.448 -2.740 -8.555 1.00 96.00 115 ILE A CA 1
ATOM 915 C C . ILE A 1 115 ? 6.050 -2.801 -10.036 1.00 96.00 115 ILE A C 1
ATOM 917 O O . ILE A 1 115 ? 4.860 -2.956 -10.335 1.00 96.00 115 ILE A O 1
ATOM 921 N N . PRO A 1 116 ? 7.002 -2.657 -10.977 1.00 96.69 116 PRO A N 1
ATOM 922 C CA . PRO A 1 116 ? 6.710 -2.732 -12.400 1.00 96.69 116 PRO A CA 1
ATOM 923 C C . PRO A 1 116 ? 6.473 -4.176 -12.838 1.00 96.69 116 PRO A C 1
ATOM 925 O O . PRO A 1 116 ? 7.346 -5.032 -12.691 1.00 96.69 116 PRO A O 1
ATOM 928 N N . VAL A 1 117 ? 5.305 -4.438 -13.422 1.00 96.94 117 VAL A N 1
ATOM 929 C CA . VAL A 1 117 ? 4.918 -5.771 -13.896 1.00 96.94 117 VAL A CA 1
ATOM 930 C C . VAL A 1 117 ? 4.380 -5.733 -15.326 1.00 96.94 117 VAL A C 1
ATOM 932 O O . VAL A 1 117 ? 3.764 -4.763 -15.781 1.00 96.94 117 VAL A O 1
ATOM 935 N N . THR A 1 118 ? 4.610 -6.820 -16.056 1.00 96.69 118 THR A N 1
ATOM 936 C CA . THR A 1 118 ? 4.131 -7.016 -17.436 1.00 96.69 118 THR A CA 1
ATOM 937 C C . THR A 1 118 ? 2.691 -7.540 -17.478 1.00 96.69 118 THR A C 1
ATOM 939 O O . THR A 1 118 ? 1.962 -7.300 -18.441 1.00 96.69 118 THR A O 1
ATOM 942 N N . SER A 1 119 ? 2.254 -8.201 -16.406 1.00 94.50 119 SER A N 1
ATOM 943 C CA . SER A 1 119 ? 0.896 -8.697 -16.181 1.00 94.50 119 SER A CA 1
ATOM 944 C C . SER A 1 119 ? 0.525 -8.553 -14.709 1.00 94.50 119 SER A C 1
ATOM 946 O O . SER A 1 119 ? 1.395 -8.636 -13.846 1.00 94.50 119 SER A O 1
ATOM 948 N N . LEU A 1 120 ? -0.761 -8.370 -14.409 1.00 90.38 120 LEU A N 1
ATOM 949 C CA . LEU A 1 120 ? -1.223 -8.350 -13.022 1.00 90.38 120 LEU A CA 1
ATOM 950 C C . LEU A 1 120 ? -1.050 -9.739 -12.376 1.00 90.38 120 LEU A C 1
ATOM 952 O O . LEU A 1 120 ? -1.356 -10.744 -13.025 1.00 90.38 120 LEU A O 1
ATOM 956 N N . PRO A 1 121 ? -0.582 -9.817 -11.117 1.00 84.12 121 PRO A N 1
ATOM 957 C CA . PRO A 1 121 ? -0.503 -11.076 -10.395 1.00 84.12 121 PRO A CA 1
ATOM 958 C C . PRO A 1 121 ? -1.911 -11.632 -10.179 1.00 84.12 121 PRO A C 1
ATOM 960 O O . PRO A 1 121 ? -2.869 -10.885 -9.960 1.00 84.12 121 PRO A O 1
ATOM 963 N N . LYS A 1 122 ? -2.037 -12.959 -10.192 1.00 81.31 122 LYS A N 1
ATOM 964 C CA . LYS A 1 122 ? -3.247 -13.614 -9.695 1.00 81.31 122 LYS A CA 1
ATOM 965 C C . LYS A 1 122 ? -3.231 -13.492 -8.177 1.00 81.31 122 LYS A C 1
ATOM 967 O O . LYS A 1 122 ? -2.439 -14.150 -7.513 1.00 81.31 122 LYS A O 1
ATOM 972 N N . LEU A 1 123 ? -4.044 -12.584 -7.653 1.00 73.44 123 LEU A N 1
ATOM 973 C CA . LEU A 1 123 ? -4.232 -12.446 -6.218 1.00 73.44 123 LEU A CA 1
ATOM 974 C C . LEU A 1 123 ? -5.325 -13.417 -5.790 1.00 73.44 123 LEU A C 1
ATOM 976 O O . LEU A 1 123 ? -6.468 -13.287 -6.234 1.00 73.44 123 LEU A O 1
ATOM 980 N N . ASP A 1 124 ? -4.982 -14.345 -4.905 1.00 72.00 124 ASP A N 1
ATOM 981 C CA . ASP A 1 124 ? -5.974 -15.124 -4.175 1.00 72.00 124 ASP A CA 1
ATOM 982 C C . ASP A 1 124 ? -6.655 -14.181 -3.182 1.00 72.00 124 ASP A C 1
ATOM 984 O O . ASP A 1 124 ? -6.199 -13.970 -2.057 1.00 72.00 124 ASP A O 1
ATOM 988 N N . GLN A 1 125 ? -7.724 -13.523 -3.626 1.00 64.25 125 GLN A N 1
ATOM 989 C CA . GLN A 1 125 ? -8.561 -12.767 -2.710 1.00 64.25 125 GLN A CA 1
ATOM 990 C C . GLN A 1 125 ? -9.356 -13.766 -1.867 1.00 64.25 125 GLN A C 1
ATOM 992 O O . GLN A 1 125 ? -9.956 -14.688 -2.433 1.00 64.25 125 GLN A O 1
ATOM 997 N N . PRO A 1 126 ? -9.403 -13.606 -0.529 1.00 61.31 126 PRO A N 1
ATOM 998 C CA . PRO A 1 126 ? -10.344 -14.373 0.268 1.00 61.31 126 PRO A CA 1
ATOM 999 C C . PRO A 1 126 ? -11.729 -14.136 -0.327 1.00 61.31 126 PRO A C 1
ATOM 1001 O O . PRO A 1 126 ? -12.108 -12.988 -0.568 1.00 61.31 126 PRO A O 1
ATOM 1004 N N . SER A 1 127 ? -12.456 -15.219 -0.616 1.00 53.06 127 SER A N 1
ATOM 1005 C CA . SER A 1 127 ? -13.802 -15.127 -1.176 1.00 53.06 127 SER A CA 1
ATOM 1006 C C . SER A 1 127 ? -14.584 -14.098 -0.368 1.00 53.06 127 SER A C 1
ATOM 1008 O O . SER A 1 127 ? -14.681 -14.242 0.857 1.00 53.06 127 SER A O 1
ATOM 1010 N N . SER A 1 128 ? -15.145 -13.087 -1.031 1.00 50.44 128 SER A N 1
ATOM 1011 C CA . SER A 1 128 ? -16.123 -12.164 -0.457 1.00 50.44 128 SER A CA 1
ATOM 1012 C C . SER A 1 128 ? -17.435 -12.909 -0.193 1.00 50.44 128 SER A C 1
ATOM 1014 O O . SER A 1 128 ? -18.511 -12.516 -0.631 1.00 50.44 128 SER A O 1
ATOM 1016 N N . ASN A 1 129 ? -17.364 -14.031 0.523 1.00 43.38 129 ASN A N 1
ATOM 1017 C CA . ASN A 1 129 ? -18.521 -14.692 1.077 1.00 43.38 129 ASN A CA 1
ATOM 1018 C C . ASN A 1 129 ? -19.100 -13.707 2.080 1.00 43.38 129 ASN A C 1
ATOM 1020 O O . ASN A 1 129 ? -18.597 -13.566 3.197 1.00 43.38 129 ASN A O 1
ATOM 1024 N N . GLY A 1 130 ? -20.117 -12.974 1.623 1.00 45.03 130 GLY A N 1
ATOM 1025 C CA . GLY A 1 130 ? -20.889 -12.054 2.430 1.00 45.03 130 GLY A CA 1
ATOM 1026 C C . GLY A 1 130 ? -21.169 -12.705 3.770 1.00 45.03 130 GLY A C 1
ATOM 1027 O O . GLY A 1 130 ? -21.645 -13.837 3.813 1.00 45.03 130 GLY A O 1
ATOM 1028 N N . ARG A 1 131 ? -20.768 -12.004 4.836 1.00 44.69 131 ARG A N 1
ATOM 1029 C CA . ARG A 1 131 ? -21.187 -12.178 6.229 1.00 44.69 131 ARG A CA 1
ATOM 1030 C C . ARG A 1 131 ? -21.984 -13.473 6.435 1.00 44.69 131 ARG A C 1
ATOM 1032 O O . ARG A 1 131 ? -23.211 -13.437 6.480 1.00 44.69 131 ARG A O 1
ATOM 1039 N N . LYS A 1 132 ? -21.304 -14.623 6.558 1.00 37.81 132 LYS A N 1
ATOM 1040 C CA . LYS A 1 132 ? -21.956 -15.826 7.088 1.00 37.81 132 LYS A CA 1
ATOM 1041 C C . LYS A 1 132 ? -22.284 -15.517 8.542 1.00 37.81 132 LYS A C 1
ATOM 1043 O O . LYS A 1 132 ? -21.441 -15.618 9.427 1.00 37.81 132 LYS A O 1
ATOM 1048 N N . SER A 1 133 ? -23.498 -15.021 8.743 1.00 44.03 133 SER A N 1
ATOM 1049 C CA . SER A 1 133 ? -24.109 -14.776 10.037 1.00 44.03 133 SER A CA 1
ATOM 1050 C C . SER A 1 133 ? -23.925 -16.007 10.926 1.00 44.03 133 SER A C 1
ATOM 1052 O O . SER A 1 133 ? -24.433 -17.079 10.614 1.00 44.03 133 SER A O 1
ATOM 1054 N N . SER A 1 134 ? -23.124 -15.858 11.983 1.00 52.53 134 SER A N 1
ATOM 1055 C CA . SER A 1 134 ? -23.456 -16.183 13.379 1.00 52.53 134 SER A CA 1
ATOM 1056 C C . SER A 1 134 ? -24.283 -17.454 13.685 1.00 52.53 134 SER A C 1
ATOM 1058 O O . SER A 1 134 ? -25.024 -17.478 14.662 1.00 52.53 134 SER A O 1
ATOM 1060 N N . SER A 1 135 ? -24.174 -18.533 12.911 1.00 56.38 135 SER A N 1
ATOM 1061 C CA . SER A 1 135 ? -24.857 -19.801 13.225 1.00 56.38 135 SER A CA 1
ATOM 1062 C C . SER A 1 135 ? -24.067 -20.645 14.236 1.00 56.38 135 SER A C 1
ATOM 1064 O O . SER A 1 135 ? -24.651 -21.201 15.165 1.00 56.38 135 SER A O 1
ATOM 1066 N N . GLN A 1 136 ? -22.732 -20.671 14.132 1.00 58.91 136 GLN A N 1
ATOM 1067 C CA . GLN A 1 136 ? -21.889 -21.493 15.014 1.00 58.91 136 GLN A CA 1
ATOM 1068 C C . GLN A 1 136 ? -21.889 -21.011 16.472 1.00 58.91 136 GLN A C 1
ATOM 1070 O O . GLN A 1 136 ? -21.964 -21.830 17.383 1.00 58.91 136 GLN A O 1
ATOM 1075 N N . ASN A 1 137 ? -21.901 -19.694 16.701 1.00 63.47 137 ASN A N 1
ATOM 1076 C CA . ASN A 1 137 ? -21.980 -19.141 18.057 1.00 63.47 137 ASN A CA 1
ATOM 1077 C C . ASN A 1 137 ? -23.359 -19.383 18.695 1.00 63.47 137 ASN A C 1
ATOM 1079 O O . ASN A 1 137 ? -23.438 -19.641 19.890 1.00 63.47 137 ASN A O 1
ATOM 1083 N N . LEU A 1 138 ? -24.443 -19.363 17.907 1.00 65.81 138 LEU A N 1
ATOM 1084 C CA . LEU A 1 138 ? -25.800 -19.590 18.414 1.00 65.81 138 LEU A CA 1
ATOM 1085 C C . LEU A 1 138 ? -25.999 -21.046 18.868 1.00 65.81 138 LEU A C 1
ATOM 1087 O O . LEU A 1 138 ? -26.534 -21.285 19.946 1.00 65.81 138 LEU A O 1
ATOM 1091 N N . ALA A 1 139 ? -25.517 -22.016 18.084 1.00 70.75 139 ALA A N 1
ATOM 1092 C CA . ALA A 1 139 ? -25.588 -23.435 18.439 1.00 70.75 139 ALA A CA 1
ATOM 1093 C C . ALA A 1 139 ? -24.798 -23.758 19.720 1.00 70.75 139 ALA A C 1
ATOM 1095 O O . ALA A 1 139 ? -25.263 -24.527 20.562 1.00 70.75 139 ALA A O 1
ATOM 1096 N N . LEU A 1 140 ? -23.632 -23.129 19.898 1.00 73.38 140 LEU A N 1
ATOM 1097 C CA . LEU A 1 140 ? -22.783 -23.312 21.076 1.00 73.38 140 LEU A CA 1
ATOM 1098 C C . LEU A 1 140 ? -23.425 -22.700 22.338 1.00 73.38 140 LEU A C 1
ATOM 1100 O O . LEU A 1 140 ? -23.435 -23.333 23.392 1.00 73.38 140 LEU A O 1
ATOM 1104 N N . ILE A 1 141 ? -24.056 -21.525 22.215 1.00 74.94 141 ILE A N 1
ATOM 1105 C CA . ILE A 1 141 ? -24.813 -20.881 23.305 1.00 74.94 141 ILE A CA 1
ATOM 1106 C C . ILE A 1 141 ? -26.031 -21.727 23.715 1.00 74.94 141 ILE A C 1
ATOM 1108 O O . ILE A 1 141 ? -26.252 -21.947 24.908 1.00 74.94 141 ILE A O 1
ATOM 1112 N N . ILE A 1 142 ? -26.795 -22.247 22.746 1.00 76.94 142 ILE A N 1
ATOM 1113 C CA . ILE A 1 142 ? -27.949 -23.122 23.011 1.00 76.94 142 ILE A CA 1
ATOM 1114 C C . ILE A 1 142 ? -27.495 -24.403 23.731 1.00 76.94 142 ILE A C 1
ATOM 1116 O O . ILE A 1 142 ? -28.104 -24.794 24.728 1.00 76.94 142 ILE A O 1
ATOM 1120 N N . GLY A 1 143 ? -26.388 -25.013 23.291 1.00 77.25 143 GLY A N 1
ATOM 1121 C CA . GLY A 1 143 ? -25.824 -26.208 23.923 1.00 77.25 143 GLY A CA 1
ATOM 1122 C C . GLY A 1 143 ? -25.442 -26.001 25.394 1.00 77.25 143 GLY A C 1
ATOM 1123 O O . GLY A 1 143 ? -25.797 -26.822 26.242 1.00 77.25 143 GLY A O 1
ATOM 1124 N N . ILE A 1 144 ? -24.783 -24.883 25.724 1.00 84.81 144 ILE A N 1
ATOM 1125 C CA . ILE A 1 144 ? -24.385 -24.570 27.109 1.00 84.81 144 ILE A CA 1
ATOM 1126 C C . ILE A 1 144 ? -25.615 -24.322 28.000 1.00 84.81 144 ILE A C 1
ATOM 1128 O O . ILE A 1 144 ? -25.657 -24.778 29.147 1.00 84.81 144 ILE A O 1
ATOM 1132 N N . SER A 1 145 ? -26.639 -23.632 27.488 1.00 84.44 145 SER A N 1
ATOM 1133 C CA . SER A 1 145 ? -27.847 -23.313 28.262 1.00 84.44 145 SER A CA 1
ATOM 1134 C C . SER A 1 145 ? -28.669 -24.560 28.618 1.00 84.44 145 SER A C 1
ATOM 1136 O O . SER A 1 145 ? -29.071 -24.721 29.769 1.00 84.44 145 SER A O 1
ATOM 1138 N N . LEU A 1 146 ? -28.861 -25.483 27.671 1.00 87.25 146 LEU A N 1
ATOM 1139 C CA . LEU A 1 146 ? -29.594 -26.731 27.919 1.00 87.25 146 LEU A CA 1
ATOM 1140 C C . LEU A 1 146 ? -28.826 -27.676 28.854 1.00 87.25 146 LEU A C 1
ATOM 1142 O O . LEU A 1 146 ? -29.417 -28.258 29.765 1.00 87.25 146 LEU A O 1
ATOM 1146 N N . GLY A 1 147 ? -27.507 -27.795 28.668 1.00 87.31 147 GLY A N 1
ATOM 1147 C CA . GLY A 1 147 ? -26.666 -28.643 29.515 1.00 87.31 147 GLY A CA 1
ATOM 1148 C C . GLY A 1 147 ? -26.613 -28.166 30.969 1.00 87.31 147 GLY A C 1
ATOM 1149 O O . GLY A 1 147 ? -26.745 -28.974 31.888 1.00 87.31 147 GLY A O 1
ATOM 1150 N N . SER A 1 148 ? -26.482 -26.854 31.190 1.00 87.81 148 SER A N 1
ATOM 1151 C CA . SER A 1 148 ? -26.447 -26.279 32.543 1.00 87.81 148 SER A CA 1
ATOM 1152 C C . SER A 1 148 ? -27.771 -26.454 33.289 1.00 87.81 148 SER A C 1
ATOM 1154 O O . SER A 1 148 ? -27.760 -26.871 34.447 1.00 87.81 148 SER A O 1
ATOM 1156 N N . ALA A 1 149 ? -28.913 -26.226 32.633 1.00 92.06 149 ALA A N 1
ATOM 1157 C CA . ALA A 1 149 ? -30.225 -26.427 33.248 1.00 92.06 149 ALA A CA 1
ATOM 1158 C C . ALA A 1 149 ? -30.463 -27.894 33.653 1.00 92.06 149 ALA A C 1
ATOM 1160 O O . ALA A 1 149 ? -30.919 -28.167 34.765 1.00 92.06 149 ALA A O 1
ATOM 1161 N N . PHE A 1 150 ? -30.101 -28.844 32.783 1.00 94.00 150 PHE A N 1
ATOM 1162 C CA . PHE A 1 150 ? -30.227 -30.272 33.078 1.00 94.00 150 PHE A CA 1
ATOM 1163 C C . PHE A 1 150 ? -29.321 -30.700 34.240 1.00 94.00 150 PHE A C 1
ATOM 1165 O O . PHE A 1 150 ? -29.765 -31.397 35.152 1.00 94.00 150 PHE A O 1
ATOM 1172 N N . PHE A 1 151 ? -28.069 -30.236 34.253 1.00 93.75 151 PHE A N 1
ATOM 1173 C CA . PHE A 1 151 ? -27.119 -30.560 35.316 1.00 93.75 151 PHE A CA 1
ATOM 1174 C C . PHE A 1 151 ? -27.573 -30.027 36.682 1.00 93.75 151 PHE A C 1
ATOM 1176 O O . PHE A 1 151 ? -27.518 -30.753 37.675 1.00 93.75 151 PHE A O 1
ATOM 1183 N N . ILE A 1 152 ? -28.098 -28.797 36.732 1.00 95.12 152 ILE A N 1
ATOM 1184 C CA . ILE A 1 152 ? -28.649 -28.217 37.964 1.00 95.12 152 ILE A CA 1
ATOM 1185 C C . ILE A 1 152 ? -29.848 -29.034 38.463 1.00 95.12 152 ILE A C 1
ATOM 1187 O O . ILE A 1 152 ? -29.932 -29.316 39.657 1.00 95.12 152 ILE A O 1
ATOM 1191 N N . LEU A 1 153 ? -30.749 -29.465 37.576 1.00 95.38 153 LEU A N 1
ATOM 1192 C CA . LEU A 1 153 ? -31.923 -30.256 37.958 1.00 95.38 153 LEU A CA 1
ATOM 1193 C C . LEU A 1 153 ? -31.550 -31.644 38.511 1.00 95.38 153 LEU A C 1
ATOM 1195 O O . LEU A 1 153 ? -32.129 -32.102 39.494 1.00 95.38 153 LEU A O 1
ATOM 1199 N N . VAL A 1 154 ? -30.547 -32.306 37.932 1.00 95.62 154 VAL A N 1
ATOM 1200 C CA . VAL A 1 154 ? -30.046 -33.591 38.451 1.00 95.62 154 VAL A CA 1
ATOM 1201 C C . VAL A 1 154 ? -29.366 -33.409 39.813 1.00 95.62 154 VAL A C 1
ATOM 1203 O O . VAL A 1 154 ? -29.579 -34.208 40.731 1.00 95.62 154 VAL A O 1
ATOM 1206 N N . LEU A 1 155 ? -28.584 -32.339 39.986 1.00 96.00 155 LEU A N 1
ATOM 1207 C CA . LEU A 1 155 ? -27.946 -32.032 41.266 1.00 96.00 155 LEU A CA 1
ATOM 1208 C C . LEU A 1 155 ? -28.971 -31.748 42.370 1.00 96.00 155 LEU A C 1
ATOM 1210 O O . LEU A 1 155 ? -28.843 -32.287 43.467 1.00 96.00 155 LEU A O 1
ATOM 1214 N N . THR A 1 156 ? -30.020 -30.972 42.098 1.00 95.88 156 THR A N 1
ATOM 1215 C CA . THR A 1 156 ? -31.057 -30.701 43.105 1.00 95.88 156 THR A CA 1
ATOM 1216 C C . THR A 1 156 ? -31.835 -31.963 43.476 1.00 95.88 156 THR A C 1
ATOM 1218 O O . THR A 1 156 ? -32.003 -32.237 44.663 1.00 95.88 156 THR A O 1
ATOM 1221 N N . LEU A 1 157 ? -32.234 -32.787 42.500 1.00 96.25 157 LEU A N 1
ATOM 1222 C CA . LEU A 1 157 ? -32.924 -34.055 42.764 1.00 96.25 157 LEU A CA 1
ATOM 1223 C C . LEU A 1 157 ? -32.062 -35.033 43.568 1.00 96.25 157 LEU A C 1
ATOM 1225 O O . LEU A 1 157 ? -32.562 -35.670 44.494 1.00 96.25 157 LEU A O 1
ATOM 1229 N N . SER A 1 158 ? -30.768 -35.136 43.257 1.00 94.62 158 SER A N 1
ATOM 1230 C CA . SER A 1 158 ? -29.849 -36.006 44.001 1.00 94.62 158 SER A CA 1
ATOM 1231 C C . SER A 1 158 ? -29.637 -35.532 45.442 1.00 94.62 158 SER A C 1
ATOM 1233 O O . SER A 1 158 ? -29.685 -36.350 46.362 1.00 94.62 158 SER A O 1
ATOM 1235 N N . LEU A 1 159 ? -29.499 -34.221 45.672 1.00 96.25 159 LEU A N 1
ATOM 1236 C CA . LEU A 1 159 ? -29.413 -33.650 47.019 1.00 96.25 159 LEU A CA 1
ATOM 1237 C C . LEU A 1 159 ? -30.696 -33.886 47.822 1.00 96.25 159 LEU A C 1
ATOM 1239 O O . LEU A 1 159 ? -30.619 -34.309 48.976 1.00 96.25 159 LEU A O 1
ATOM 1243 N N . VAL A 1 160 ? -31.870 -33.681 47.215 1.00 96.12 160 VAL A N 1
ATOM 1244 C CA . VAL A 1 160 ? -33.166 -33.970 47.851 1.00 96.12 160 VAL A CA 1
ATOM 1245 C C . VAL A 1 160 ? -33.286 -35.458 48.173 1.00 96.12 160 VAL A C 1
ATOM 1247 O O . VAL A 1 160 ? -33.668 -35.817 49.284 1.00 96.12 160 VAL A O 1
ATOM 1250 N N . TYR A 1 161 ? -32.899 -36.337 47.249 1.00 95.62 161 TYR A N 1
ATOM 1251 C CA . TYR A 1 161 ? -32.921 -37.781 47.463 1.00 95.62 161 TYR A CA 1
ATOM 1252 C C . TYR A 1 161 ? -32.035 -38.204 48.644 1.00 95.62 161 TYR A C 1
ATOM 1254 O O . TYR A 1 161 ? -32.489 -38.923 49.538 1.00 95.62 161 T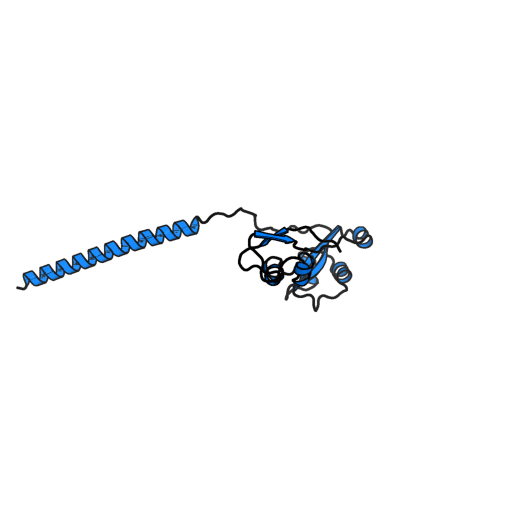YR A O 1
ATOM 1262 N N . VAL A 1 162 ? -30.792 -37.713 48.699 1.00 94.94 162 VAL A N 1
ATOM 1263 C CA . VAL A 1 162 ? -29.865 -37.982 49.810 1.00 94.94 162 VAL A CA 1
ATOM 1264 C C . VAL A 1 162 ? -30.398 -37.409 51.123 1.00 94.94 162 VAL A C 1
ATOM 1266 O O . VAL A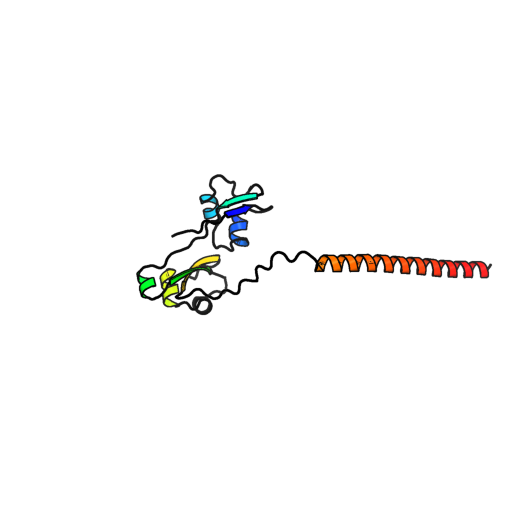 1 162 ? -30.339 -38.085 52.154 1.00 94.94 162 VAL A O 1
ATOM 1269 N N . TYR A 1 163 ? -30.965 -36.201 51.101 1.00 95.25 163 TYR A N 1
ATOM 1270 C CA . TYR A 1 163 ? -31.589 -35.587 52.270 1.00 95.25 163 TYR A CA 1
ATOM 1271 C C . TYR A 1 163 ? -32.751 -36.439 52.796 1.00 95.25 163 TYR A C 1
ATOM 1273 O O . TYR A 1 163 ? -32.766 -36.791 53.976 1.00 95.25 163 TYR A O 1
ATOM 1281 N N . CYS A 1 164 ? -33.670 -36.864 51.925 1.00 92.19 164 CYS A N 1
ATOM 1282 C CA . CYS A 1 164 ? -34.785 -37.737 52.287 1.00 92.19 164 CYS A CA 1
ATOM 1283 C C . CYS A 1 164 ? -34.313 -39.091 52.835 1.00 92.19 164 CYS A C 1
ATOM 1285 O O . CYS A 1 164 ? -34.889 -39.592 53.800 1.00 92.19 164 CYS A O 1
ATOM 1287 N N . LEU A 1 165 ? -33.256 -39.684 52.267 1.00 90.88 165 LEU A N 1
ATOM 1288 C CA . LEU A 1 165 ? -32.660 -40.915 52.795 1.00 90.88 165 LEU A CA 1
ATOM 1289 C C . LEU A 1 165 ? -32.075 -40.713 54.195 1.00 90.88 165 LEU A C 1
ATOM 1291 O O . LEU A 1 165 ? -32.290 -41.551 55.073 1.00 90.88 165 LEU A O 1
ATOM 1295 N N . LYS A 1 166 ? -31.358 -39.607 54.420 1.00 88.75 166 LYS A N 1
ATOM 1296 C CA . LYS A 1 166 ? -30.792 -39.275 55.732 1.00 88.75 166 LYS A CA 1
ATOM 1297 C C . LYS A 1 166 ? -31.897 -39.049 56.764 1.00 88.75 166 LYS A C 1
ATOM 1299 O O . LYS A 1 166 ? -31.814 -39.595 57.860 1.00 88.75 166 LYS A O 1
ATOM 1304 N N . MET A 1 167 ? -32.951 -38.322 56.398 1.00 87.81 167 MET A N 1
ATOM 1305 C CA . MET A 1 167 ? -34.094 -38.059 57.276 1.00 87.81 167 MET A CA 1
ATOM 1306 C C . MET A 1 167 ? -34.858 -39.348 57.620 1.00 87.81 167 MET A C 1
ATOM 1308 O O . MET A 1 167 ? -35.156 -39.597 58.784 1.00 87.81 167 MET A O 1
ATOM 1312 N N . LYS A 1 168 ? -35.079 -40.237 56.639 1.00 84.88 168 LYS A N 1
ATOM 1313 C CA . LYS A 1 168 ? -35.660 -41.569 56.884 1.00 84.88 168 LYS A CA 1
ATOM 1314 C C . LYS A 1 168 ? -34.797 -42.435 57.804 1.00 84.88 168 LYS A C 1
ATOM 1316 O O . LYS A 1 168 ? -35.353 -43.191 58.592 1.00 84.88 168 LYS A O 1
ATOM 1321 N N . ARG A 1 169 ? -33.463 -42.357 57.707 1.00 79.69 169 ARG A N 1
ATOM 1322 C CA . ARG A 1 169 ? -32.551 -43.077 58.616 1.00 79.69 169 ARG A CA 1
ATOM 1323 C C . ARG A 1 169 ? -32.636 -42.540 60.047 1.00 79.69 169 ARG A C 1
ATOM 1325 O O . ARG A 1 169 ? -32.718 -43.351 60.957 1.00 79.69 169 ARG A O 1
ATOM 1332 N N . LEU A 1 170 ? -32.687 -41.218 60.226 1.00 81.44 170 LEU A N 1
ATOM 1333 C CA . LEU A 1 170 ? -32.824 -40.568 61.540 1.00 81.44 170 LEU A CA 1
ATOM 1334 C C . LEU A 1 170 ? -34.156 -40.915 62.228 1.00 81.44 170 LEU A C 1
ATOM 1336 O O . LEU A 1 170 ? -34.164 -41.277 63.401 1.00 81.44 170 LEU A O 1
ATOM 1340 N N . ASN A 1 171 ? -35.264 -40.913 61.481 1.00 71.25 171 ASN A N 1
ATOM 1341 C CA . ASN A 1 171 ? -36.577 -41.311 62.010 1.00 71.25 171 ASN A CA 1
ATOM 1342 C C . ASN A 1 171 ? -36.683 -42.812 62.338 1.00 71.25 171 ASN A C 1
ATOM 1344 O O . ASN A 1 171 ? -37.627 -43.213 63.002 1.00 71.25 171 ASN A O 1
ATOM 1348 N N . ARG A 1 172 ? -35.763 -43.655 61.846 1.00 70.00 172 ARG A N 1
ATOM 1349 C CA . ARG A 1 172 ? -35.713 -45.096 62.162 1.00 70.00 172 ARG A CA 1
ATOM 1350 C C . ARG A 1 172 ? -34.843 -45.419 63.380 1.00 70.00 172 ARG A C 1
ATOM 1352 O O . ARG A 1 172 ? -34.890 -46.548 63.851 1.00 70.00 172 ARG A O 1
ATOM 1359 N N . SER A 1 173 ? -34.013 -44.473 63.823 1.00 59.47 173 SER A N 1
ATOM 1360 C CA . SER A 1 173 ? -33.095 -44.611 64.963 1.00 59.47 173 SER A CA 1
ATOM 1361 C C . SER A 1 173 ? -33.599 -43.934 66.244 1.00 59.47 173 SER A C 1
ATOM 1363 O O . SER A 1 173 ? -32.841 -43.845 67.206 1.00 59.47 173 SER A O 1
ATOM 1365 N N . THR A 1 174 ? -34.837 -43.434 66.235 1.00 51.38 174 THR A N 1
ATOM 1366 C CA . THR A 1 174 ? -35.554 -42.878 67.396 1.00 51.38 174 THR A CA 1
ATOM 1367 C C . THR A 1 174 ? -36.739 -43.785 67.688 1.00 51.38 174 THR A C 1
ATOM 1369 O O . THR A 1 174 ? -37.024 -44.008 68.881 1.00 51.38 174 THR A O 1
#

Organism: Medicago truncatula (NCBI:txid3880)